Protein AF-A0A550GB15-F1 (afdb_monomer_lite)

pLDDT: mean 88.44, std 5.03, range [62.66, 92.62]

Structure (mmCIF, N/CA/C/O backbone):
data_AF-A0A550GB15-F1
#
_entry.id   AF-A0A550GB15-F1
#
loop_
_atom_site.group_PDB
_atom_site.id
_atom_site.type_symbol
_atom_site.label_atom_id
_atom_site.label_alt_id
_atom_site.label_comp_id
_atom_site.label_asym_id
_atom_site.label_entity_id
_atom_site.label_seq_id
_atom_site.pdbx_PDB_ins_code
_atom_site.Cartn_x
_atom_site.Cartn_y
_atom_site.Cartn_z
_atom_site.occupancy
_atom_site.B_iso_or_equiv
_atom_site.auth_seq_id
_atom_site.auth_comp_id
_atom_site.auth_asym_id
_atom_site.auth_atom_id
_atom_site.pdbx_PDB_model_num
ATOM 1 N N . MET A 1 1 ? 1.330 -13.744 8.442 1.00 62.66 1 MET A N 1
ATOM 2 C CA . MET A 1 1 ? 1.778 -12.361 8.737 1.00 62.66 1 MET A CA 1
ATOM 3 C C . MET A 1 1 ? 1.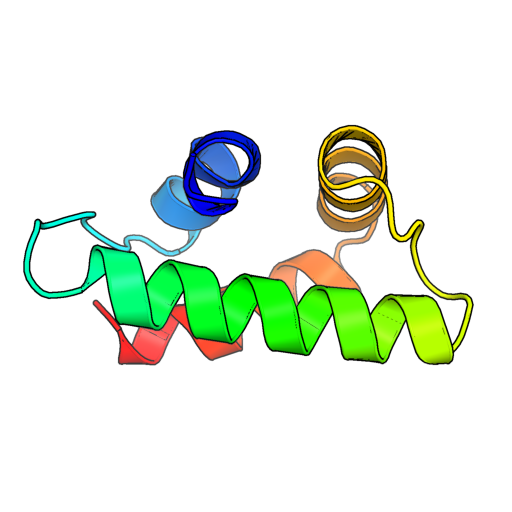147 -11.445 7.710 1.00 62.66 1 MET A C 1
ATOM 5 O O . MET A 1 1 ? 1.204 -11.792 6.542 1.00 62.66 1 MET A O 1
ATOM 9 N N . GLY A 1 2 ? 0.551 -10.333 8.135 1.00 75.00 2 GLY A N 1
ATOM 10 C CA . GLY A 1 2 ? -0.112 -9.407 7.218 1.00 75.00 2 GLY A CA 1
ATOM 11 C C . GLY A 1 2 ? 0.851 -8.692 6.272 1.00 75.00 2 GLY A C 1
ATOM 12 O O . GLY A 1 2 ? 1.928 -8.258 6.705 1.00 75.00 2 GLY A O 1
ATOM 13 N N . CYS A 1 3 ? 0.483 -8.563 4.996 1.00 84.56 3 CYS A N 1
ATOM 14 C CA . CYS A 1 3 ? 1.289 -7.887 3.980 1.00 84.56 3 CYS A CA 1
ATOM 15 C C . CYS A 1 3 ? 1.486 -6.400 4.313 1.00 84.56 3 CYS A C 1
ATOM 17 O O . CYS A 1 3 ? 2.542 -5.849 3.999 1.00 84.56 3 CYS A O 1
ATOM 19 N N . TRP A 1 4 ? 0.576 -5.785 5.085 1.00 86.44 4 TRP A N 1
ATOM 20 C CA . TRP A 1 4 ? 0.692 -4.403 5.577 1.00 86.44 4 TRP A CA 1
ATOM 21 C C . TRP A 1 4 ? 2.018 -4.110 6.289 1.00 86.44 4 TRP A C 1
ATOM 23 O O . TRP A 1 4 ? 2.497 -2.976 6.249 1.00 86.44 4 TRP A O 1
ATOM 33 N N . LYS A 1 5 ? 2.665 -5.115 6.905 1.00 87.88 5 LYS A N 1
ATOM 34 C CA . LYS A 1 5 ? 3.970 -4.937 7.565 1.00 87.88 5 LYS A CA 1
ATOM 35 C C . LYS A 1 5 ? 5.044 -4.452 6.597 1.00 87.88 5 LYS A C 1
ATOM 37 O O . LYS A 1 5 ? 5.858 -3.609 6.973 1.00 87.88 5 LYS A O 1
ATOM 42 N N . TRP A 1 6 ? 5.030 -4.944 5.360 1.00 88.88 6 TRP A N 1
ATOM 43 C CA . TRP A 1 6 ? 5.960 -4.498 4.327 1.00 88.88 6 TRP A CA 1
ATOM 44 C C . TRP A 1 6 ? 5.647 -3.061 3.906 1.00 88.88 6 TRP A C 1
ATOM 46 O O . TRP A 1 6 ? 6.562 -2.251 3.770 1.00 88.88 6 TRP A O 1
ATOM 56 N N . PHE A 1 7 ? 4.366 -2.710 3.821 1.00 89.75 7 PHE A N 1
ATOM 57 C CA . PHE A 1 7 ? 3.869 -1.428 3.320 1.00 89.75 7 PHE A CA 1
ATOM 58 C C . PHE A 1 7 ? 3.707 -0.334 4.389 1.00 89.75 7 PHE A C 1
ATOM 60 O O . PHE A 1 7 ? 3.214 0.744 4.072 1.00 89.75 7 PHE A O 1
ATOM 67 N N . LYS A 1 8 ? 4.189 -0.540 5.626 1.00 88.88 8 LYS A N 1
ATOM 68 C CA . LYS A 1 8 ? 4.133 0.455 6.722 1.00 88.88 8 LYS A CA 1
ATOM 69 C C . LYS A 1 8 ? 4.559 1.871 6.318 1.00 88.88 8 LYS A C 1
ATOM 71 O O . LYS A 1 8 ? 3.955 2.834 6.772 1.00 88.88 8 LYS A O 1
ATOM 76 N N . GLY A 1 9 ? 5.591 2.000 5.480 1.00 88.88 9 GLY A N 1
ATOM 77 C CA . GLY A 1 9 ? 6.047 3.304 4.986 1.00 88.88 9 GLY A CA 1
ATOM 78 C C . GLY A 1 9 ? 4.975 4.021 4.163 1.00 88.88 9 GLY A C 1
ATOM 79 O O . GLY A 1 9 ? 4.662 5.169 4.445 1.00 88.88 9 GLY A O 1
ATOM 80 N N . ILE A 1 10 ? 4.352 3.310 3.221 1.00 89.12 10 ILE A N 1
ATOM 81 C CA . ILE A 1 10 ? 3.283 3.844 2.366 1.00 89.12 10 ILE A CA 1
ATOM 82 C C . ILE A 1 10 ? 2.022 4.130 3.189 1.00 89.12 10 ILE A C 1
ATOM 84 O O . ILE A 1 10 ? 1.382 5.151 2.978 1.00 89.12 10 ILE A O 1
ATOM 88 N N . LEU A 1 11 ? 1.696 3.278 4.166 1.00 90.19 11 LEU A N 1
ATOM 89 C CA . LEU A 1 11 ? 0.570 3.503 5.080 1.00 90.19 11 LEU A CA 1
ATOM 90 C C . LEU A 1 11 ? 0.759 4.776 5.913 1.00 90.19 11 LEU A C 1
ATOM 92 O O . LEU A 1 11 ? -0.174 5.562 6.047 1.00 90.19 11 LEU A O 1
ATOM 96 N N . LYS A 1 12 ? 1.985 5.025 6.391 1.00 89.50 12 LYS A N 1
ATOM 97 C CA . LYS A 1 12 ? 2.341 6.271 7.080 1.00 89.50 12 LYS A CA 1
ATOM 98 C C . LYS A 1 12 ? 2.194 7.488 6.162 1.00 89.50 12 LYS A C 1
ATOM 100 O O . LYS A 1 12 ? 1.675 8.507 6.596 1.00 89.50 12 LYS A O 1
ATOM 105 N N . GLU A 1 13 ? 2.610 7.382 4.901 1.00 88.44 13 GLU A N 1
ATOM 106 C CA . GLU A 1 13 ? 2.433 8.453 3.906 1.00 88.44 13 GLU A CA 1
ATOM 107 C C . GLU A 1 13 ? 0.961 8.684 3.532 1.00 88.44 13 GLU A C 1
ATOM 109 O O . GLU A 1 13 ? 0.558 9.814 3.271 1.00 88.44 13 GLU A O 1
ATOM 114 N N . ALA A 1 14 ? 0.145 7.630 3.549 1.00 87.31 14 ALA A N 1
ATOM 115 C CA . ALA A 1 14 ? -1.300 7.705 3.355 1.00 87.31 14 ALA A CA 1
ATOM 116 C C . ALA A 1 14 ? -2.055 8.235 4.589 1.00 87.31 14 ALA A C 1
ATOM 118 O O . ALA A 1 14 ? -3.269 8.402 4.518 1.00 87.31 14 ALA A O 1
ATOM 119 N N . ASN A 1 15 ? -1.351 8.489 5.699 1.00 88.50 15 ASN A N 1
ATOM 120 C CA . ASN A 1 15 ? -1.914 8.827 7.006 1.00 88.50 15 ASN A CA 1
ATOM 121 C C . ASN A 1 15 ? -2.905 7.775 7.549 1.00 88.50 15 ASN A C 1
ATOM 123 O O . ASN A 1 15 ? -3.822 8.099 8.296 1.00 88.50 15 ASN A O 1
ATOM 127 N N . VAL A 1 16 ? -2.717 6.504 7.172 1.00 87.94 16 VAL A N 1
ATOM 128 C CA . VAL A 1 16 ? -3.539 5.374 7.624 1.00 87.94 16 VAL A CA 1
ATOM 129 C C . VAL A 1 16 ? -2.999 4.847 8.939 1.00 87.94 16 VAL A C 1
ATOM 131 O O . VAL A 1 16 ? -1.905 4.278 9.001 1.00 87.94 16 VAL A O 1
ATOM 134 N N . ASN A 1 17 ? -3.791 5.016 9.996 1.00 86.25 17 ASN A N 1
ATOM 135 C CA . ASN A 1 17 ? -3.481 4.447 11.294 1.00 86.25 17 ASN A CA 1
ATOM 136 C C . ASN A 1 17 ? -3.837 2.959 11.304 1.00 86.25 17 ASN A C 1
ATOM 138 O O . ASN A 1 17 ? -4.979 2.600 11.053 1.00 86.25 17 ASN A O 1
ATOM 142 N N . ILE A 1 18 ? -2.877 2.083 11.588 1.00 86.81 18 ILE A N 1
ATOM 143 C CA . ILE A 1 18 ? -3.119 0.635 11.611 1.00 86.81 18 ILE A CA 1
ATOM 144 C C . ILE A 1 18 ? -3.677 0.262 12.987 1.00 86.81 18 ILE A C 1
ATOM 146 O O . ILE A 1 18 ? -2.990 0.421 13.994 1.00 86.81 18 ILE A O 1
ATOM 150 N N . SER A 1 19 ? -4.894 -0.269 13.019 1.00 86.94 19 SER A N 1
ATOM 151 C CA . SER A 1 19 ? -5.571 -0.816 14.194 1.00 86.94 19 SER A CA 1
ATOM 152 C C . SER A 1 19 ? -5.929 -2.288 13.977 1.00 86.94 19 SER A C 1
ATOM 154 O O . SER A 1 19 ? -5.910 -2.800 12.854 1.00 86.94 19 SER A O 1
ATOM 156 N N . ASP A 1 20 ? -6.277 -2.998 15.049 1.00 85.12 20 ASP A N 1
ATOM 157 C CA . ASP A 1 20 ? -6.734 -4.387 14.950 1.00 85.12 20 ASP A CA 1
ATOM 158 C C . ASP A 1 20 ? -8.015 -4.554 14.118 1.00 85.12 20 ASP A C 1
ATOM 160 O O . ASP A 1 20 ? -8.208 -5.611 13.517 1.00 85.12 20 ASP A O 1
ATOM 164 N N . ASP A 1 21 ? -8.827 -3.502 14.018 1.00 85.31 21 ASP A N 1
ATOM 165 C CA . ASP A 1 21 ? -10.094 -3.500 13.284 1.00 85.31 21 ASP A CA 1
ATOM 166 C C . ASP A 1 21 ? -9.895 -3.286 11.771 1.00 85.31 21 ASP A C 1
ATOM 168 O O . ASP A 1 21 ? -10.563 -3.902 10.938 1.00 85.31 21 ASP A O 1
ATOM 172 N N . ASN A 1 22 ? -8.914 -2.459 11.381 1.00 86.81 22 ASN A N 1
ATOM 173 C CA . ASN A 1 22 ? -8.673 -2.130 9.974 1.00 86.81 22 ASN A CA 1
ATOM 174 C C . ASN A 1 22 ? -7.505 -2.895 9.336 1.00 86.81 22 ASN A C 1
ATOM 176 O O . ASN A 1 22 ? -7.444 -2.961 8.107 1.00 86.81 22 ASN A O 1
ATOM 180 N N . LYS A 1 23 ? -6.622 -3.538 10.117 1.00 89.00 23 LYS A N 1
ATOM 181 C CA . LYS A 1 23 ? -5.473 -4.296 9.584 1.00 89.00 23 LYS A CA 1
ATOM 182 C C . LYS A 1 23 ? -5.885 -5.323 8.531 1.00 89.00 23 LYS A C 1
ATOM 184 O O . LYS A 1 23 ? -5.167 -5.489 7.554 1.00 89.00 23 LYS A O 1
ATOM 189 N N . ALA A 1 24 ? -7.040 -5.973 8.707 1.00 89.69 24 ALA A N 1
ATOM 190 C CA . ALA A 1 24 ? -7.560 -6.966 7.770 1.00 89.69 24 ALA A CA 1
ATOM 191 C C . ALA A 1 24 ? -8.002 -6.327 6.445 1.00 89.69 24 ALA A C 1
ATOM 193 O O . ALA A 1 24 ? -7.691 -6.849 5.379 1.00 89.69 24 ALA A O 1
ATOM 194 N N . LYS A 1 25 ? -8.659 -5.162 6.507 1.00 90.38 25 LYS A N 1
ATOM 195 C CA . LYS A 1 25 ? -9.055 -4.386 5.320 1.00 90.38 25 LYS A CA 1
ATOM 196 C C . LYS A 1 25 ? -7.837 -3.832 4.584 1.00 90.38 25 LYS A C 1
ATOM 198 O O . LYS A 1 25 ? -7.791 -3.874 3.361 1.00 90.38 25 LYS A O 1
ATOM 203 N N . ILE A 1 26 ? -6.838 -3.350 5.323 1.00 91.12 26 ILE A N 1
ATOM 204 C CA . ILE A 1 26 ? -5.572 -2.876 4.754 1.00 91.12 26 ILE A CA 1
ATOM 205 C C . ILE A 1 26 ? -4.850 -4.026 4.041 1.00 91.12 26 ILE A C 1
ATOM 207 O O . ILE A 1 26 ? -4.394 -3.845 2.913 1.00 91.12 26 ILE A O 1
ATOM 211 N N . ASP A 1 27 ? -4.766 -5.204 4.671 1.00 91.19 27 ASP A N 1
ATOM 212 C CA . ASP A 1 27 ? -4.214 -6.411 4.046 1.00 91.19 27 ASP A CA 1
ATOM 213 C C . ASP A 1 27 ? -4.954 -6.757 2.751 1.00 91.19 27 ASP A C 1
ATOM 215 O O . ASP A 1 27 ? -4.310 -6.965 1.730 1.00 91.19 27 ASP A O 1
ATOM 219 N N . ASP A 1 28 ? -6.290 -6.773 2.772 1.00 92.44 28 ASP A N 1
ATOM 220 C CA . ASP A 1 28 ? -7.116 -7.094 1.603 1.00 92.44 28 ASP A CA 1
ATOM 221 C C . ASP A 1 28 ? -6.903 -6.101 0.451 1.00 92.44 28 ASP A C 1
ATOM 223 O O . ASP A 1 28 ? -6.694 -6.514 -0.690 1.00 92.44 28 ASP A O 1
ATOM 227 N N . VAL A 1 29 ? -6.875 -4.795 0.739 1.00 92.62 29 VAL A N 1
ATOM 228 C CA . VAL A 1 29 ? -6.634 -3.759 -0.277 1.00 92.62 29 VAL A CA 1
ATOM 229 C C . VAL A 1 29 ? -5.244 -3.891 -0.888 1.00 92.62 29 VAL A C 1
ATOM 231 O O . VAL A 1 29 ? -5.114 -3.839 -2.112 1.00 92.62 29 VAL A O 1
ATOM 234 N N . ILE A 1 30 ? -4.207 -4.082 -0.066 1.00 91.88 30 ILE A N 1
ATOM 235 C CA . ILE A 1 30 ? -2.843 -4.282 -0.566 1.00 91.88 30 ILE A CA 1
ATOM 236 C C . ILE A 1 30 ? -2.782 -5.573 -1.381 1.00 91.88 30 ILE A C 1
ATOM 238 O O . ILE A 1 30 ? -2.267 -5.555 -2.493 1.00 91.88 30 ILE A O 1
ATOM 242 N N . HIS A 1 31 ? -3.339 -6.675 -0.881 1.00 92.38 31 HIS A N 1
ATOM 243 C CA . HIS A 1 31 ? -3.309 -7.962 -1.567 1.00 92.38 31 HIS A CA 1
ATOM 244 C C . HIS A 1 31 ? -3.993 -7.879 -2.934 1.00 92.38 31 HIS A C 1
ATOM 246 O O . HIS A 1 31 ? -3.388 -8.257 -3.935 1.00 92.38 31 HIS A O 1
ATOM 252 N N . LYS A 1 32 ? -5.201 -7.309 -3.005 1.00 92.50 32 LYS A N 1
ATOM 253 C CA . LYS A 1 32 ? -5.911 -7.091 -4.273 1.00 92.50 32 LYS A CA 1
ATOM 254 C C . LYS A 1 32 ? -5.119 -6.204 -5.218 1.00 92.50 32 LYS A C 1
ATOM 256 O O . LYS A 1 32 ? -4.990 -6.536 -6.389 1.00 92.50 32 LYS A O 1
ATOM 261 N N . TYR A 1 33 ? -4.564 -5.103 -4.716 1.00 92.44 33 TYR A N 1
ATOM 262 C CA . TYR A 1 33 ? -3.806 -4.178 -5.545 1.00 92.44 33 TYR A CA 1
ATOM 263 C C . TYR A 1 33 ? -2.547 -4.824 -6.132 1.00 92.44 33 TYR A C 1
ATOM 265 O O . TYR A 1 33 ? -2.346 -4.764 -7.340 1.00 92.44 33 TYR A O 1
ATOM 273 N N . ILE A 1 34 ? -1.725 -5.483 -5.310 1.00 91.31 34 ILE A N 1
ATOM 274 C CA . ILE A 1 34 ? -0.523 -6.179 -5.794 1.00 91.31 34 ILE A CA 1
ATOM 275 C C . ILE A 1 34 ? -0.896 -7.340 -6.706 1.00 91.31 34 ILE A C 1
ATOM 277 O O . ILE A 1 34 ? -0.265 -7.504 -7.741 1.00 91.31 34 ILE A O 1
ATOM 281 N N . GLY A 1 35 ? -1.915 -8.128 -6.357 1.00 91.19 35 GLY A N 1
ATOM 282 C CA . GLY A 1 35 ? -2.379 -9.236 -7.191 1.00 91.19 35 GLY A CA 1
ATOM 283 C C . GLY A 1 35 ? -2.808 -8.757 -8.577 1.00 91.19 35 GLY A C 1
ATOM 284 O O . GLY A 1 35 ? -2.412 -9.337 -9.583 1.00 91.19 35 GLY A O 1
ATOM 285 N N . GLU A 1 36 ? -3.537 -7.643 -8.638 1.00 92.12 36 GLU A N 1
ATOM 286 C CA . GLU A 1 36 ? -3.942 -7.007 -9.889 1.00 92.12 36 GLU A CA 1
ATOM 287 C C . GLU A 1 36 ? -2.738 -6.459 -10.671 1.00 92.12 36 GLU A C 1
ATOM 289 O O . GLU A 1 36 ? -2.551 -6.807 -11.836 1.00 92.12 36 GLU A O 1
ATOM 294 N N . GLN A 1 37 ? -1.878 -5.648 -10.044 1.00 91.75 37 GLN A N 1
ATOM 295 C CA . GLN A 1 37 ? -0.698 -5.092 -10.717 1.00 91.75 37 GLN A CA 1
ATOM 296 C C . GLN A 1 37 ? 0.265 -6.191 -11.188 1.00 91.75 37 GLN A C 1
ATOM 298 O O . GLN A 1 37 ? 0.831 -6.085 -12.276 1.00 91.75 37 GLN A O 1
ATOM 303 N N . SER A 1 38 ? 0.421 -7.261 -10.409 1.00 91.00 38 SER A N 1
ATOM 304 C CA . SER A 1 38 ? 1.268 -8.396 -10.758 1.00 91.00 38 SER A CA 1
ATOM 305 C C . SER A 1 38 ? 0.688 -9.232 -11.892 1.00 91.00 38 SER A C 1
ATOM 307 O O . SER A 1 38 ? 1.429 -9.604 -12.798 1.00 91.00 38 SER A O 1
ATOM 309 N N . SER A 1 39 ? -0.634 -9.432 -11.921 1.00 91.31 39 SER A N 1
ATOM 310 C CA . SER A 1 39 ? -1.327 -10.064 -13.052 1.00 91.31 39 SER A CA 1
ATOM 311 C C . SER A 1 39 ? -1.105 -9.296 -14.362 1.00 91.31 39 SER A C 1
ATOM 313 O O . SER A 1 39 ? -0.913 -9.891 -15.419 1.00 91.31 39 SER A O 1
ATOM 315 N N . TYR A 1 40 ? -1.026 -7.963 -14.287 1.00 88.81 40 TYR A N 1
ATOM 316 C CA . TYR A 1 40 ? -0.682 -7.108 -15.427 1.00 88.81 40 TYR A CA 1
ATOM 317 C C . TYR A 1 40 ? 0.828 -6.976 -15.699 1.00 88.81 40 TYR A C 1
ATOM 319 O O . TYR A 1 40 ? 1.218 -6.179 -16.550 1.00 88.81 40 TYR A O 1
ATOM 327 N N . GLY A 1 41 ? 1.689 -7.700 -14.976 1.00 87.88 41 GLY A N 1
ATOM 328 C CA . GLY A 1 41 ? 3.146 -7.646 -15.142 1.00 87.88 41 GLY A CA 1
ATOM 329 C C . GLY A 1 41 ? 3.793 -6.322 -14.716 1.00 87.88 41 GLY A C 1
ATOM 330 O O . GLY A 1 41 ? 4.918 -6.037 -15.116 1.00 87.88 41 GLY A O 1
ATOM 331 N N . LYS A 1 42 ? 3.095 -5.494 -13.928 1.00 86.44 42 LYS A N 1
ATOM 332 C CA . LYS A 1 42 ? 3.568 -4.167 -13.490 1.00 86.44 42 LYS A CA 1
ATOM 333 C C . LYS A 1 42 ? 4.378 -4.198 -12.198 1.00 86.44 42 LYS A C 1
ATOM 335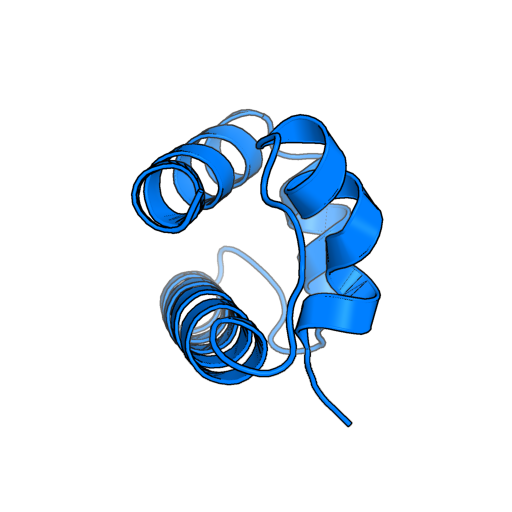 O O . LYS A 1 42 ? 5.124 -3.259 -11.936 1.00 86.44 42 LYS A O 1
ATOM 340 N N . CYS A 1 43 ? 4.206 -5.235 -11.382 1.00 88.25 43 CYS A N 1
ATOM 341 C CA . CYS A 1 43 ? 5.040 -5.478 -10.211 1.00 88.25 43 CYS A CA 1
ATOM 342 C C . CYS A 1 43 ? 5.181 -6.976 -9.932 1.00 88.25 43 CYS A C 1
ATOM 344 O O . CYS A 1 43 ? 4.400 -7.810 -10.396 1.00 88.25 43 CYS A O 1
ATOM 346 N N . SER A 1 44 ? 6.170 -7.329 -9.126 1.00 86.75 44 SER A N 1
ATOM 347 C CA . SER A 1 44 ? 6.360 -8.690 -8.654 1.00 86.75 44 SER A CA 1
ATOM 348 C C . SER A 1 44 ? 5.224 -9.133 -7.724 1.00 86.75 44 SER A C 1
ATOM 350 O O . SER A 1 44 ? 4.658 -8.329 -6.985 1.00 86.75 44 SER A O 1
ATOM 352 N N . ALA A 1 45 ? 4.932 -10.435 -7.707 1.00 85.12 45 ALA A N 1
ATOM 353 C CA . ALA A 1 45 ? 4.072 -11.048 -6.692 1.00 85.12 45 ALA A CA 1
ATOM 354 C C . ALA A 1 45 ? 4.773 -11.143 -5.318 1.00 85.12 45 ALA A C 1
ATOM 356 O O . ALA A 1 45 ? 4.128 -11.326 -4.286 1.00 85.12 45 ALA A O 1
ATOM 357 N N . ASP A 1 46 ? 6.104 -10.992 -5.282 1.00 88.31 46 ASP A N 1
ATOM 358 C CA . ASP A 1 46 ? 6.881 -10.904 -4.047 1.00 88.31 46 ASP A CA 1
ATOM 359 C C . ASP A 1 46 ? 6.604 -9.576 -3.327 1.00 88.31 46 ASP A C 1
ATOM 361 O O . ASP A 1 46 ? 7.098 -8.528 -3.741 1.00 88.31 46 ASP A O 1
ATOM 365 N N . TRP A 1 47 ? 5.934 -9.609 -2.172 1.00 88.25 47 TRP A N 1
ATOM 366 C CA . TRP A 1 47 ? 5.592 -8.413 -1.377 1.00 88.25 47 TRP A CA 1
ATOM 367 C C . TRP A 1 47 ? 6.767 -7.461 -1.122 1.00 88.25 47 TRP A C 1
ATOM 369 O O . TRP A 1 47 ? 6.617 -6.239 -1.152 1.00 88.25 47 TRP A O 1
ATOM 379 N N . LYS A 1 48 ? 7.957 -8.019 -0.866 1.00 87.25 48 LYS A N 1
ATOM 380 C CA . LYS A 1 48 ? 9.172 -7.239 -0.603 1.00 87.25 48 LYS A CA 1
ATOM 381 C C . LYS A 1 48 ? 9.651 -6.489 -1.851 1.00 87.25 48 LYS A C 1
ATOM 383 O O . LYS A 1 48 ? 10.073 -5.343 -1.712 1.00 87.25 48 LYS A O 1
ATOM 38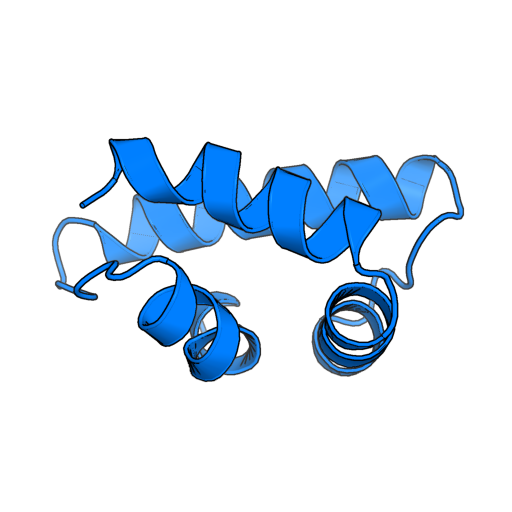8 N N . LYS A 1 49 ? 9.580 -7.115 -3.033 1.00 90.00 49 LYS A N 1
ATOM 389 C CA . LYS A 1 49 ? 9.948 -6.504 -4.323 1.00 90.00 49 LYS A CA 1
ATOM 390 C C . LYS A 1 49 ? 8.867 -5.539 -4.793 1.00 90.00 49 LYS A C 1
ATOM 392 O O . LYS A 1 49 ? 9.182 -4.385 -5.048 1.00 90.00 49 LYS A O 1
ATOM 397 N N . ALA A 1 50 ? 7.604 -5.961 -4.735 1.00 90.38 50 ALA A N 1
ATOM 398 C CA . ALA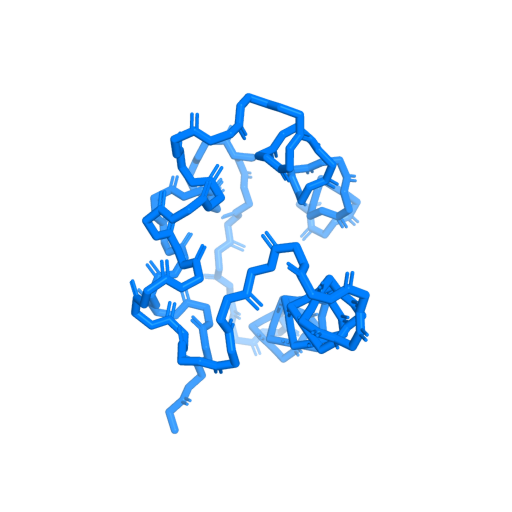 A 1 50 ? 6.445 -5.148 -5.081 1.00 90.38 50 ALA A CA 1
ATOM 399 C C . ALA A 1 50 ? 6.447 -3.815 -4.328 1.00 90.38 50 ALA A C 1
ATOM 401 O O . ALA A 1 50 ? 6.214 -2.760 -4.904 1.00 90.38 50 ALA A O 1
ATOM 402 N N . ARG A 1 51 ? 6.794 -3.833 -3.033 1.00 90.62 51 ARG A N 1
ATOM 403 C CA . ARG A 1 51 ? 6.962 -2.606 -2.249 1.00 90.62 51 ARG A CA 1
ATOM 404 C C . ARG A 1 51 ? 8.009 -1.663 -2.843 1.00 90.62 51 ARG A C 1
ATOM 406 O O . ARG A 1 51 ? 7.796 -0.455 -2.824 1.00 90.62 51 ARG A O 1
ATOM 413 N N . VAL A 1 52 ? 9.159 -2.189 -3.261 1.00 90.88 52 VAL A N 1
ATOM 414 C CA . VAL A 1 52 ? 10.247 -1.389 -3.839 1.00 90.88 52 VAL A CA 1
ATOM 415 C C . VAL A 1 52 ? 9.787 -0.793 -5.165 1.00 90.88 52 VAL A C 1
ATOM 417 O O . VAL A 1 52 ? 9.800 0.423 -5.293 1.00 90.88 52 VAL A O 1
ATOM 420 N N . GLU A 1 53 ? 9.230 -1.611 -6.057 1.00 91.56 53 GLU A N 1
ATOM 421 C CA . GLU A 1 53 ? 8.702 -1.171 -7.356 1.00 91.56 53 GLU A CA 1
ATOM 422 C C . GLU A 1 53 ? 7.597 -0.115 -7.206 1.00 91.56 53 GLU A C 1
ATOM 424 O O . GLU A 1 53 ? 7.584 0.896 -7.904 1.00 91.56 53 GLU A O 1
ATOM 429 N N . ILE A 1 54 ? 6.689 -0.295 -6.243 1.00 90.44 54 ILE A N 1
ATOM 430 C CA . ILE A 1 54 ? 5.636 0.681 -5.943 1.00 90.44 54 ILE A CA 1
ATOM 431 C C . ILE A 1 54 ? 6.220 1.951 -5.348 1.00 90.44 54 ILE A C 1
ATOM 433 O O . ILE A 1 54 ? 5.752 3.033 -5.670 1.00 90.44 54 ILE A O 1
ATOM 437 N N . LYS A 1 55 ? 7.235 1.854 -4.487 1.00 88.75 55 LYS A N 1
ATOM 438 C CA . LYS A 1 55 ? 7.896 3.036 -3.927 1.00 88.75 55 LYS A CA 1
ATOM 439 C C . LYS A 1 55 ? 8.636 3.828 -5.010 1.00 88.75 55 LYS A C 1
ATOM 441 O O . LYS A 1 55 ? 8.638 5.054 -4.941 1.00 88.75 55 LYS A O 1
ATOM 446 N N . GLU A 1 56 ? 9.255 3.140 -5.965 1.00 90.94 56 GLU A N 1
ATOM 447 C CA . GLU A 1 56 ? 9.993 3.732 -7.086 1.00 90.94 56 GLU A CA 1
ATOM 448 C C . GLU A 1 56 ? 9.076 4.237 -8.204 1.00 90.94 56 GLU A C 1
ATOM 450 O O . GLU A 1 56 ? 9.472 5.123 -8.954 1.00 90.94 56 GLU A O 1
ATOM 455 N N . SER A 1 57 ? 7.839 3.740 -8.287 1.00 90.81 57 SER A N 1
ATOM 456 C CA . SER A 1 57 ? 6.823 4.206 -9.231 1.00 90.81 57 SER A CA 1
ATOM 457 C C . SER A 1 57 ? 5.884 5.231 -8.583 1.00 90.81 57 SER A C 1
ATOM 459 O O . SER A 1 57 ? 4.977 4.857 -7.830 1.00 90.81 57 SER A O 1
ATOM 461 N N . PRO A 1 58 ? 6.003 6.534 -8.912 1.00 89.44 58 PRO A N 1
ATOM 462 C CA . PRO A 1 58 ? 5.143 7.572 -8.342 1.00 89.44 58 PRO A CA 1
ATOM 463 C C . PRO A 1 58 ? 3.660 7.314 -8.619 1.00 89.44 58 PRO A C 1
ATOM 465 O O . PRO A 1 58 ? 2.812 7.578 -7.768 1.00 89.44 58 PRO A O 1
ATOM 468 N N . LYS A 1 59 ? 3.357 6.752 -9.797 1.00 91.31 59 LYS A N 1
ATOM 469 C CA . LYS A 1 59 ? 1.998 6.405 -10.212 1.00 91.31 59 LYS A CA 1
ATOM 470 C C . LYS A 1 59 ? 1.416 5.303 -9.328 1.00 91.31 59 LYS A C 1
ATOM 472 O O . LYS A 1 59 ? 0.389 5.526 -8.695 1.00 91.31 59 LYS A O 1
ATOM 477 N N . MET A 1 60 ? 2.109 4.166 -9.213 1.00 90.94 60 MET A N 1
ATOM 478 C CA . MET A 1 60 ? 1.608 3.043 -8.416 1.00 90.94 60 MET A CA 1
ATOM 479 C C . MET A 1 60 ? 1.506 3.397 -6.932 1.00 90.94 60 MET A C 1
ATOM 481 O O . MET A 1 60 ? 0.582 2.962 -6.245 1.00 90.94 60 MET A O 1
ATOM 485 N N . LYS A 1 61 ? 2.446 4.202 -6.430 1.00 91.94 61 LYS A N 1
ATOM 486 C CA . LYS A 1 61 ? 2.395 4.725 -5.068 1.00 91.94 61 LYS A CA 1
ATOM 487 C C . LYS A 1 61 ? 1.144 5.566 -4.838 1.00 91.94 61 LYS A C 1
ATOM 489 O O . LYS A 1 61 ? 0.442 5.344 -3.855 1.00 91.94 61 LYS A O 1
ATOM 494 N N . ALA A 1 62 ? 0.862 6.514 -5.732 1.00 92.44 62 ALA A N 1
ATOM 495 C CA . ALA A 1 62 ? -0.308 7.379 -5.632 1.00 92.44 62 ALA A CA 1
ATOM 496 C C . ALA A 1 62 ? -1.618 6.580 -5.716 1.00 92.44 62 ALA A C 1
ATOM 498 O O . ALA A 1 62 ? -2.525 6.827 -4.925 1.00 92.44 62 ALA A O 1
ATOM 499 N N . GLU A 1 63 ? -1.696 5.589 -6.609 1.00 92.19 63 GLU A N 1
ATOM 500 C CA . GLU A 1 63 ? -2.851 4.690 -6.745 1.00 92.19 63 GLU A CA 1
ATOM 501 C C . GLU A 1 63 ? -3.101 3.882 -5.465 1.00 92.19 63 GLU A C 1
ATOM 503 O O . GLU A 1 63 ? -4.230 3.833 -4.968 1.00 92.19 63 GLU A O 1
ATOM 508 N N . LEU A 1 64 ? -2.047 3.299 -4.884 1.00 91.56 64 LEU A N 1
ATOM 509 C CA . LEU A 1 64 ? -2.157 2.554 -3.633 1.00 91.56 64 LEU A CA 1
ATOM 510 C C . LEU A 1 64 ? -2.561 3.469 -2.468 1.00 91.56 64 LEU A C 1
ATOM 512 O O . LEU A 1 64 ? -3.464 3.127 -1.711 1.00 91.56 64 LEU A O 1
ATOM 516 N N . ILE A 1 65 ? -1.957 4.655 -2.345 1.00 91.75 65 ILE A N 1
ATOM 517 C CA . ILE A 1 65 ? -2.333 5.645 -1.322 1.00 91.75 65 ILE A CA 1
ATOM 518 C C . ILE A 1 65 ? -3.798 6.066 -1.481 1.00 91.75 65 ILE A C 1
ATOM 520 O O . ILE A 1 65 ? -4.516 6.143 -0.488 1.00 91.75 65 ILE A O 1
ATOM 524 N N 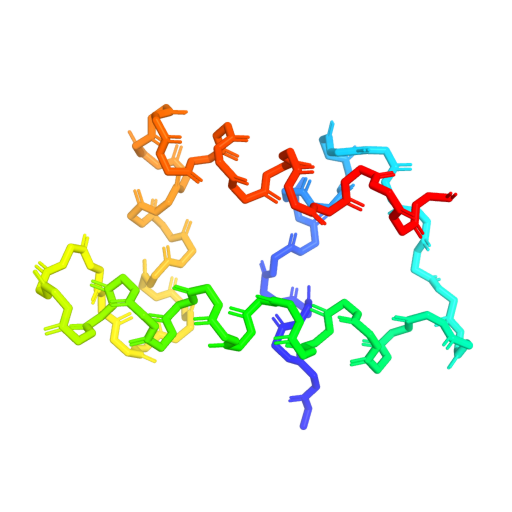. ALA A 1 66 ? -4.269 6.306 -2.707 1.00 91.88 66 ALA A N 1
ATOM 525 C CA . ALA A 1 66 ? -5.657 6.680 -2.967 1.00 91.88 6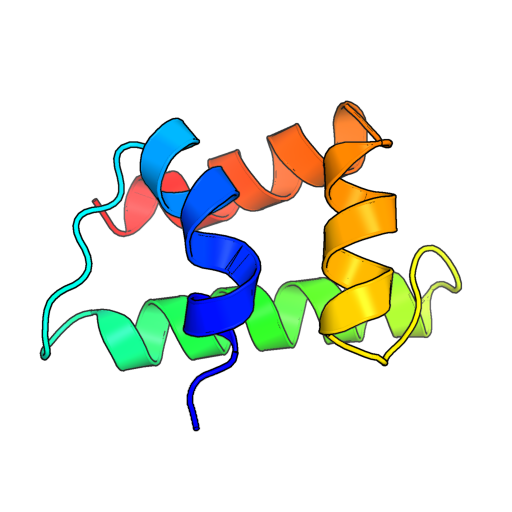6 ALA A CA 1
ATOM 526 C C . ALA A 1 66 ? -6.647 5.582 -2.545 1.00 91.88 66 ALA A C 1
ATOM 528 O O . ALA A 1 66 ? -7.693 5.896 -1.984 1.00 91.88 66 ALA A O 1
ATOM 529 N N . LYS A 1 67 ? -6.299 4.303 -2.748 1.00 90.50 67 LYS A N 1
ATOM 530 C CA . LYS A 1 67 ? -7.102 3.157 -2.280 1.00 90.50 67 LYS A CA 1
ATOM 531 C C . LYS A 1 67 ? -7.056 2.971 -0.761 1.00 90.50 67 LYS A C 1
ATOM 533 O O . LYS A 1 67 ? -8.008 2.453 -0.189 1.00 90.50 67 LYS A O 1
ATOM 538 N N . LEU A 1 68 ? -5.968 3.387 -0.115 1.00 89.62 68 LEU A N 1
ATOM 539 C CA . LEU A 1 68 ? -5.769 3.272 1.331 1.00 89.62 68 LEU A CA 1
ATOM 540 C C . LEU A 1 68 ? -6.385 4.438 2.121 1.00 89.62 68 LEU A C 1
ATOM 542 O O . LEU A 1 68 ? -6.858 4.222 3.230 1.00 89.62 68 LEU A O 1
ATOM 546 N N . LYS A 1 69 ? -6.439 5.648 1.554 1.00 86.69 69 LYS A N 1
ATOM 547 C CA . LYS A 1 69 ? -7.067 6.832 2.166 1.00 86.69 69 LYS A CA 1
ATOM 548 C C . LYS A 1 69 ? -8.492 6.626 2.704 1.00 86.69 69 LYS A C 1
ATOM 550 O O . LYS A 1 69 ? -8.741 7.106 3.794 1.00 86.69 69 LYS A O 1
ATOM 555 N N . PRO A 1 70 ? -9.435 5.939 2.035 1.00 85.50 70 PRO A N 1
ATOM 556 C CA . PRO A 1 70 ? -10.770 5.719 2.604 1.00 85.50 70 PRO A CA 1
ATOM 557 C C . PRO A 1 70 ? -10.789 4.772 3.820 1.00 85.50 70 PRO A C 1
ATOM 559 O O . PRO A 1 70 ? -11.852 4.558 4.394 1.00 85.50 70 PRO A O 1
ATOM 562 N N . LEU A 1 71 ? -9.649 4.177 4.193 1.00 78.81 71 LEU A N 1
ATOM 563 C CA . LEU A 1 71 ? -9.499 3.330 5.380 1.00 78.81 71 LEU A CA 1
ATOM 564 C C . LEU A 1 71 ? -8.911 4.078 6.596 1.00 78.81 71 LEU A C 1
ATOM 566 O O . LEU A 1 71 ? -8.673 3.424 7.616 1.00 78.81 71 LEU A O 1
ATOM 570 N N . THR A 1 72 ? -8.630 5.386 6.479 1.00 66.50 72 THR A N 1
ATOM 571 C CA . THR A 1 72 ? -8.210 6.254 7.599 1.00 66.50 72 THR A CA 1
ATOM 572 C C . THR A 1 72 ? -9.348 6.521 8.566 1.00 66.50 72 THR A C 1
ATOM 574 O O . THR A 1 72 ? -10.445 6.861 8.066 1.00 66.50 72 THR A O 1
#

Sequence (72 aa):
MGCWKWFKGILKEANVNISDDNKAKIDDVIHKYIGEQSSYGKCSADWKKARVEIKESPKMKAELIAKLKPLT

Radius of gyration: 11.0 Å; chains: 1; bounding box: 21×21×30 Å

Foldseek 3Di:
DALVVLVVVLCVVLVNDDDPVCSVVLSVLVQVLLVVCVVVVQFPPPSNGRNVSCVVDPVSSVVSSVSRNVND

Secondary structure (DSSP, 8-state):
--THHHHHHHHHHTT----TTTHHHHHHHHHHHHHHHHHTTSS-SSHHHHHHHHHH-HHHHHHHHHHHGGG-